Protein AF-A0A1M3MWX6-F1 (afdb_monomer_lite)

Structure (mmCIF, N/CA/C/O backbone):
data_AF-A0A1M3MWX6-F1
#
_entry.id   AF-A0A1M3MWX6-F1
#
loop_
_atom_site.group_PDB
_atom_site.id
_atom_site.type_symbol
_atom_site.label_atom_id
_atom_site.label_alt_id
_atom_site.label_comp_id
_atom_site.label_asym_id
_atom_site.label_entity_id
_atom_site.label_seq_id
_atom_site.pdbx_PDB_ins_code
_atom_site.Cartn_x
_atom_site.Cartn_y
_atom_site.Cartn_z
_atom_site.occupancy
_atom_site.B_iso_or_equiv
_atom_site.auth_seq_id
_atom_site.auth_comp_id
_atom_site.auth_asym_id
_atom_site.auth_atom_id
_atom_site.pdbx_PDB_model_num
ATOM 1 N N . MET A 1 1 ? -1.005 -16.999 -11.899 1.00 75.88 1 MET A N 1
ATOM 2 C CA . MET A 1 1 ? -2.275 -16.237 -11.899 1.00 75.88 1 MET A CA 1
ATOM 3 C C . MET A 1 1 ? -3.307 -16.819 -10.953 1.00 75.88 1 MET A C 1
ATOM 5 O O . MET A 1 1 ? -3.716 -16.092 -10.064 1.00 75.88 1 MET A O 1
ATOM 9 N N . GLY A 1 2 ? -3.676 -18.103 -11.082 1.00 90.06 2 GLY A N 1
ATOM 10 C CA . GLY A 1 2 ? -4.708 -18.723 -10.233 1.00 90.06 2 GLY A CA 1
ATOM 11 C C . GLY A 1 2 ? -4.517 -18.486 -8.731 1.00 90.06 2 GLY A C 1
ATOM 12 O O . GLY A 1 2 ? -5.432 -18.007 -8.079 1.00 90.06 2 GLY A O 1
ATOM 13 N N . LEU A 1 3 ? -3.302 -18.697 -8.207 1.00 91.19 3 LEU A N 1
ATOM 14 C CA . LEU A 1 3 ? -3.010 -18.473 -6.786 1.00 91.19 3 LEU A CA 1
ATOM 15 C C . LEU A 1 3 ? -3.218 -17.016 -6.340 1.00 91.19 3 LEU A C 1
ATOM 17 O O . LEU A 1 3 ? -3.791 -16.777 -5.289 1.00 91.19 3 LEU A O 1
ATOM 21 N N . LEU A 1 4 ? -2.790 -16.037 -7.140 1.00 91.12 4 LEU A N 1
ATOM 22 C CA . LEU A 1 4 ? -2.887 -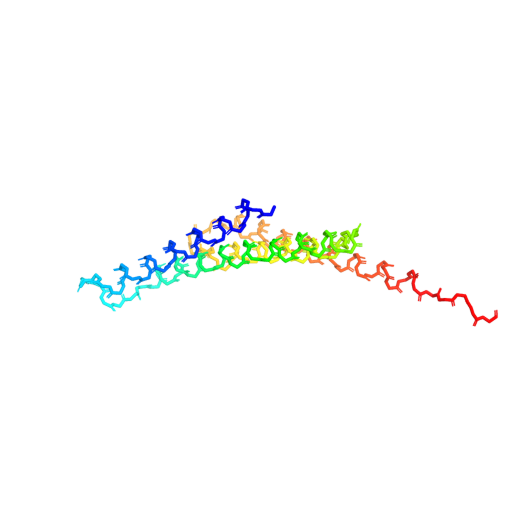14.623 -6.770 1.00 91.12 4 LEU A CA 1
ATOM 23 C C . LEU A 1 4 ? -4.342 -14.128 -6.797 1.00 91.12 4 LEU A C 1
ATOM 25 O O . LEU A 1 4 ? -4.748 -13.375 -5.921 1.00 91.12 4 LEU A O 1
ATOM 29 N N . VAL A 1 5 ? -5.153 -14.626 -7.737 1.00 93.81 5 VAL A N 1
ATOM 30 C CA . VAL A 1 5 ? -6.605 -14.375 -7.756 1.00 93.81 5 VAL A CA 1
ATOM 31 C C . VAL A 1 5 ? -7.285 -14.990 -6.530 1.00 93.81 5 VAL A C 1
ATOM 33 O O . VAL A 1 5 ? -8.141 -14.347 -5.925 1.00 93.81 5 VAL A O 1
ATOM 36 N N . VAL A 1 6 ? -6.883 -16.199 -6.122 1.00 95.44 6 VAL A N 1
ATOM 37 C CA . VAL A 1 6 ? -7.380 -16.827 -4.886 1.00 95.44 6 VAL A CA 1
ATOM 38 C C . VAL A 1 6 ? -7.020 -15.980 -3.668 1.00 95.44 6 VAL A C 1
ATOM 40 O O . VAL A 1 6 ? -7.905 -15.685 -2.874 1.00 95.44 6 VAL A O 1
ATOM 43 N N . VAL A 1 7 ? -5.771 -15.519 -3.552 1.00 93.25 7 VAL A N 1
ATOM 44 C CA . VAL A 1 7 ? -5.333 -14.655 -2.441 1.00 93.25 7 VAL A CA 1
ATOM 45 C C . VAL A 1 7 ? -6.152 -13.365 -2.376 1.00 93.25 7 VAL A C 1
ATOM 47 O O . VAL A 1 7 ? -6.652 -13.033 -1.306 1.00 93.25 7 VAL A O 1
ATOM 50 N N . ILE A 1 8 ? -6.359 -12.675 -3.505 1.00 93.75 8 ILE A N 1
ATOM 51 C CA . ILE A 1 8 ? -7.204 -11.466 -3.556 1.00 93.75 8 ILE A CA 1
ATOM 52 C C . ILE A 1 8 ? -8.630 -11.778 -3.098 1.00 93.75 8 ILE A C 1
ATOM 54 O O . ILE A 1 8 ? -9.210 -11.028 -2.316 1.00 93.75 8 ILE A O 1
ATOM 58 N N . THR A 1 9 ? -9.196 -12.884 -3.583 1.00 95.00 9 THR A N 1
ATOM 59 C CA . THR A 1 9 ? -10.571 -13.279 -3.256 1.00 95.00 9 THR A CA 1
ATOM 60 C C . THR A 1 9 ? -10.712 -13.552 -1.762 1.00 95.00 9 THR A C 1
ATOM 62 O O . THR A 1 9 ? -11.621 -13.021 -1.130 1.00 95.00 9 THR A O 1
ATOM 65 N N . VAL A 1 10 ? -9.790 -14.324 -1.182 1.00 95.31 10 VAL A N 1
ATOM 66 C CA . VAL A 1 10 ? -9.779 -14.629 0.254 1.00 95.31 10 VAL A CA 1
ATOM 67 C C . VAL A 1 10 ? -9.614 -13.354 1.079 1.00 95.31 10 VAL A C 1
ATOM 69 O O . VAL A 1 10 ? -10.426 -13.115 1.965 1.00 95.31 10 VAL A O 1
ATOM 72 N N . ALA A 1 11 ? -8.649 -12.494 0.742 1.00 92.12 11 ALA A N 1
ATOM 73 C CA . ALA A 1 11 ? -8.422 -11.236 1.457 1.00 92.12 11 ALA A CA 1
ATOM 74 C C . ALA A 1 11 ? -9.641 -10.297 1.394 1.00 92.12 11 ALA A C 1
ATOM 76 O O . ALA A 1 11 ? -9.979 -9.637 2.373 1.00 92.12 11 ALA A O 1
ATOM 77 N N . THR A 1 12 ? -10.342 -10.269 0.257 1.00 94.62 12 THR A N 1
ATOM 78 C CA . THR A 1 12 ? -11.579 -9.488 0.101 1.00 94.62 12 THR A CA 1
ATOM 79 C C . THR A 1 12 ? -12.707 -10.050 0.966 1.00 94.62 12 THR A C 1
ATOM 81 O O . THR A 1 12 ? -13.419 -9.289 1.617 1.00 94.62 12 THR A O 1
ATOM 84 N N . LEU A 1 13 ? -12.874 -11.376 1.001 1.00 95.81 13 LEU A N 1
ATOM 85 C CA . LEU A 1 13 ? -13.877 -12.022 1.852 1.00 95.81 13 LEU A CA 1
ATOM 86 C C . LEU A 1 13 ? -13.591 -11.795 3.338 1.00 95.81 13 LEU A C 1
ATOM 88 O O . LEU A 1 13 ? -14.517 -11.535 4.102 1.00 95.81 13 LEU A O 1
ATOM 92 N N . GLU A 1 14 ? -12.323 -11.852 3.735 1.00 92.88 14 GLU A N 1
ATOM 93 C CA . GLU A 1 14 ? -11.899 -11.594 5.109 1.00 92.88 14 GLU A CA 1
ATOM 94 C C . GLU A 1 14 ? -12.173 -10.145 5.524 1.00 92.88 14 GLU A C 1
ATOM 96 O O . GLU A 1 14 ? -12.717 -9.912 6.602 1.00 92.88 14 GLU A O 1
ATOM 101 N N . LEU A 1 15 ? -11.928 -9.180 4.633 1.00 92.56 15 LEU A N 1
ATOM 102 C CA . LEU A 1 15 ? -12.295 -7.782 4.859 1.00 92.56 15 LEU A CA 1
ATOM 103 C C . LEU A 1 15 ? -13.812 -7.598 5.032 1.00 92.56 15 LEU A C 1
ATOM 105 O O . LEU A 1 15 ? -14.247 -6.883 5.933 1.00 92.56 15 LEU A O 1
ATOM 109 N N . VAL A 1 16 ? -14.626 -8.246 4.192 1.00 92.56 16 VAL A N 1
ATOM 110 C CA . VAL A 1 16 ? -16.095 -8.198 4.316 1.00 92.56 16 VAL A CA 1
ATOM 111 C C . VAL A 1 16 ? -16.552 -8.808 5.641 1.00 92.56 16 VAL A C 1
ATOM 113 O O . VAL A 1 16 ? -17.431 -8.256 6.302 1.00 92.56 16 VAL A O 1
ATOM 116 N N . TRP A 1 17 ? -15.952 -9.929 6.044 1.00 92.75 17 TRP A N 1
ATOM 117 C CA . TRP A 1 17 ? -16.247 -10.582 7.316 1.00 92.75 17 TRP A CA 1
ATOM 118 C C . TRP A 1 17 ? -15.895 -9.696 8.515 1.00 92.75 17 TRP A C 1
ATOM 120 O O . TRP A 1 17 ? -16.712 -9.556 9.426 1.00 92.75 17 TRP A O 1
ATOM 130 N N . LEU A 1 18 ? -14.714 -9.071 8.497 1.00 88.31 18 LEU A N 1
ATOM 131 C CA . LEU A 1 18 ? -14.257 -8.152 9.539 1.00 88.31 18 LEU A CA 1
ATOM 132 C C . LEU A 1 18 ? -15.210 -6.957 9.666 1.00 88.31 18 LEU A C 1
ATOM 134 O O . LEU A 1 18 ? -15.730 -6.696 10.746 1.00 88.31 18 LEU A O 1
ATOM 138 N N . LEU A 1 19 ? -15.565 -6.335 8.538 1.00 88.12 19 LEU A N 1
ATOM 139 C CA . LEU A 1 19 ? -16.521 -5.229 8.502 1.00 88.12 19 LEU A CA 1
ATOM 140 C C . LEU A 1 19 ? -17.894 -5.624 9.069 1.00 88.12 19 LEU A C 1
ATOM 142 O O . LEU A 1 19 ? -18.503 -4.870 9.826 1.00 88.12 19 LEU A O 1
ATOM 146 N N . PHE A 1 20 ? -18.393 -6.812 8.717 1.00 88.94 20 PHE A N 1
ATOM 147 C CA . PHE A 1 20 ? -19.670 -7.304 9.232 1.00 88.94 20 PHE A CA 1
ATOM 148 C C . PHE A 1 20 ? -19.618 -7.550 10.743 1.00 88.94 20 PHE A C 1
ATOM 150 O O . PHE A 1 20 ? -20.546 -7.179 11.465 1.00 88.94 20 PHE A O 1
ATOM 157 N N . LYS A 1 21 ? -18.529 -8.151 11.231 1.00 86.38 21 LYS A N 1
ATOM 158 C CA . LYS A 1 21 ? -18.304 -8.386 12.659 1.00 86.38 21 LYS A CA 1
ATOM 159 C C . LYS A 1 21 ? -18.264 -7.070 13.438 1.00 86.38 21 LYS A C 1
ATOM 161 O O . LYS A 1 21 ? -18.946 -6.958 14.456 1.00 86.38 21 LYS A O 1
ATOM 166 N N . ASP A 1 22 ? -17.528 -6.080 12.949 1.00 83.31 22 ASP A N 1
ATOM 167 C CA . ASP A 1 22 ? -17.349 -4.814 13.660 1.00 83.31 22 ASP A CA 1
ATOM 168 C C . ASP A 1 22 ? -18.658 -4.010 13.724 1.00 83.31 22 ASP A C 1
ATOM 170 O O . ASP A 1 22 ? -18.992 -3.458 14.767 1.00 83.31 22 ASP A O 1
ATOM 174 N N . ILE A 1 23 ? -19.477 -4.036 12.664 1.00 82.50 23 ILE A N 1
ATOM 175 C CA . ILE A 1 23 ? -20.793 -3.365 12.639 1.00 82.50 23 ILE A CA 1
ATOM 176 C C . ILE A 1 23 ? -21.832 -4.071 13.526 1.00 82.50 23 ILE A C 1
ATOM 178 O O . ILE A 1 23 ? -22.732 -3.427 14.068 1.00 82.50 23 ILE A O 1
ATOM 182 N N . THR A 1 24 ? -21.757 -5.399 13.659 1.00 83.50 24 THR A N 1
ATOM 183 C CA . THR A 1 24 ? -22.761 -6.190 14.397 1.00 83.50 24 THR A CA 1
ATOM 184 C C . THR A 1 24 ? -22.434 -6.378 15.877 1.00 83.50 24 THR A C 1
ATOM 186 O O . THR A 1 24 ? -23.269 -6.903 16.616 1.00 83.50 24 THR A O 1
ATOM 189 N N . THR A 1 25 ? -21.259 -5.936 16.338 1.00 77.44 25 THR A N 1
ATOM 190 C CA . THR A 1 25 ? -20.852 -6.065 17.742 1.00 77.44 25 THR A CA 1
ATOM 191 C C . THR A 1 25 ? -21.473 -4.936 18.589 1.00 77.44 25 THR A C 1
ATOM 193 O O . THR A 1 25 ? -21.128 -3.770 18.418 1.00 77.44 25 THR A O 1
ATOM 196 N N . PRO A 1 26 ? -22.382 -5.240 19.539 1.00 63.88 26 PRO A N 1
ATOM 197 C CA . PRO A 1 26 ? -23.243 -4.237 20.181 1.00 63.88 26 PRO A CA 1
ATOM 198 C C . PRO A 1 26 ? -22.558 -3.337 21.227 1.00 63.88 26 PRO A C 1
ATOM 200 O O . PRO A 1 26 ? -23.168 -2.369 21.672 1.00 63.88 26 PRO A O 1
ATOM 203 N N . ALA A 1 27 ? -21.327 -3.642 21.650 1.00 62.31 27 ALA A N 1
ATOM 204 C CA . ALA A 1 27 ? -20.640 -2.905 22.718 1.00 62.31 27 ALA A CA 1
ATOM 205 C C . ALA A 1 27 ? -19.896 -1.641 22.232 1.00 62.31 27 ALA A C 1
ATOM 207 O O . ALA A 1 27 ? -19.681 -0.730 23.027 1.00 62.31 27 ALA A O 1
ATOM 208 N N . GLU A 1 28 ? -19.557 -1.555 20.940 1.00 60.94 28 GLU A N 1
ATOM 209 C CA . GLU A 1 28 ? -18.830 -0.434 20.321 1.00 60.94 28 GLU A CA 1
ATOM 210 C C . GLU A 1 28 ? -19.438 -0.102 18.947 1.00 60.94 28 GLU A C 1
ATOM 212 O O . GLU A 1 28 ? -18.813 -0.256 17.908 1.00 60.94 28 GLU A O 1
ATOM 217 N N . LEU A 1 29 ? -20.690 0.363 18.917 1.00 62.09 29 LEU A N 1
ATOM 218 C CA . LEU A 1 29 ? -21.400 0.710 17.668 1.00 62.09 29 LEU A CA 1
ATOM 219 C C . LEU A 1 29 ? -20.727 1.854 16.866 1.00 62.09 29 LEU A C 1
ATOM 221 O O . LEU A 1 29 ? -21.132 2.161 15.747 1.00 62.09 29 LEU A O 1
ATOM 225 N N . LEU A 1 30 ? -19.706 2.497 17.438 1.00 69.62 30 LEU A N 1
ATOM 226 C CA . LEU A 1 30 ? -18.849 3.478 16.785 1.00 69.62 30 LEU A CA 1
ATOM 227 C C . LEU A 1 30 ? -17.455 2.877 16.615 1.00 69.62 30 LEU A C 1
ATOM 229 O O . LEU A 1 30 ? -16.772 2.645 17.611 1.00 69.62 30 LEU A O 1
ATOM 233 N N . LEU A 1 31 ? -17.027 2.702 15.360 1.00 73.44 31 LEU A N 1
ATOM 234 C CA . LEU A 1 31 ? -15.641 2.367 15.045 1.00 73.44 31 LEU A CA 1
ATOM 235 C C . LEU A 1 31 ? -14.726 3.424 15.660 1.00 73.44 31 LEU A C 1
ATOM 237 O O . LEU A 1 31 ? -14.828 4.614 15.341 1.00 73.44 31 LEU A O 1
ATOM 241 N N . ASN A 1 32 ? -13.832 2.996 16.543 1.00 80.25 32 ASN A N 1
ATOM 242 C CA . ASN A 1 32 ? -12.811 3.889 17.063 1.00 80.25 32 ASN A CA 1
ATOM 243 C C . ASN A 1 32 ? -11.738 4.153 15.984 1.00 80.25 32 ASN A C 1
ATOM 245 O O . ASN A 1 32 ? -11.652 3.464 14.966 1.00 80.25 32 ASN A O 1
ATOM 249 N N . VAL A 1 33 ? -10.917 5.186 16.187 1.00 81.25 33 VAL A N 1
ATOM 250 C CA . VAL A 1 33 ? -9.894 5.595 15.208 1.00 81.25 33 VAL A CA 1
ATOM 251 C C . VAL A 1 33 ? -8.907 4.457 14.906 1.00 81.25 33 VAL A C 1
ATOM 253 O O . VAL A 1 33 ? -8.503 4.295 13.757 1.00 81.25 33 VAL A O 1
ATOM 256 N N . GLU A 1 34 ? -8.562 3.639 15.903 1.00 79.94 34 GLU A N 1
ATOM 257 C CA . GLU A 1 34 ? -7.633 2.512 15.744 1.00 79.94 34 GLU A CA 1
ATOM 258 C C . GLU A 1 34 ? -8.230 1.415 14.836 1.00 79.94 34 GLU A C 1
ATOM 260 O O . GLU A 1 34 ? -7.575 0.979 13.891 1.00 79.94 34 GLU A O 1
ATOM 265 N N . GLN A 1 35 ? -9.501 1.048 15.042 1.00 80.75 35 GLN A N 1
ATOM 266 C CA . GLN A 1 35 ? -10.251 0.102 14.204 1.00 80.75 35 GLN A CA 1
ATOM 267 C C . GLN A 1 35 ? -10.426 0.629 12.774 1.00 80.75 35 GLN A C 1
ATOM 269 O O . GLN A 1 35 ? -10.317 -0.129 11.811 1.00 80.75 35 GLN A O 1
ATOM 274 N N . MET A 1 36 ? -10.650 1.939 12.602 1.00 83.38 36 MET A N 1
ATOM 275 C CA . MET A 1 36 ? -10.705 2.536 11.262 1.00 83.38 36 MET A CA 1
ATOM 276 C C . MET A 1 36 ? -9.363 2.411 10.532 1.00 83.38 36 MET A C 1
ATOM 278 O 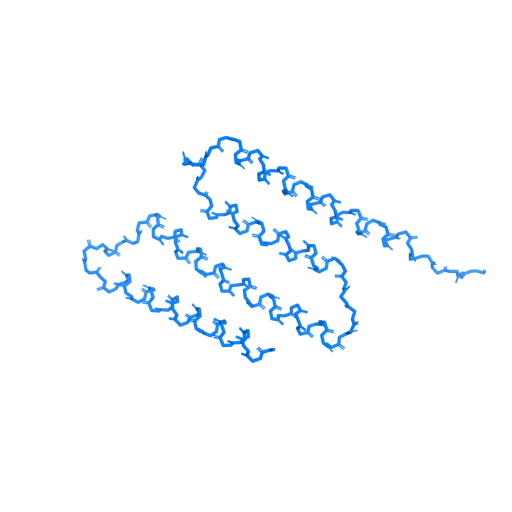O . MET A 1 36 ? -9.345 2.053 9.354 1.00 83.38 36 MET A O 1
ATOM 282 N N . PHE A 1 37 ? -8.242 2.670 11.213 1.00 82.81 37 PHE A N 1
ATOM 283 C CA . PHE A 1 37 ? -6.909 2.481 10.631 1.00 82.81 37 PHE A CA 1
ATOM 284 C C . PHE A 1 37 ? -6.615 1.015 10.303 1.00 82.81 37 PHE A C 1
ATOM 286 O O . PHE A 1 37 ? -6.028 0.740 9.254 1.00 82.81 37 PHE A O 1
ATOM 293 N N . GLU A 1 38 ? -7.058 0.076 11.139 1.00 82.88 38 GLU A N 1
ATOM 294 C CA . GLU A 1 38 ? -6.950 -1.359 10.867 1.00 82.88 38 GLU A CA 1
ATOM 295 C C . GLU A 1 38 ? -7.728 -1.749 9.598 1.00 82.88 38 GLU A C 1
ATOM 297 O O . GLU A 1 38 ? -7.169 -2.376 8.692 1.00 82.88 38 GLU A O 1
ATOM 302 N N . LEU A 1 39 ? -8.973 -1.280 9.461 1.00 86.50 39 LEU A N 1
ATOM 303 C CA . LEU A 1 39 ? -9.803 -1.511 8.277 1.00 86.50 39 LEU A CA 1
ATOM 304 C C . LEU A 1 39 ? -9.185 -0.902 7.007 1.00 86.50 39 LEU A C 1
ATOM 306 O O . LEU A 1 39 ? -9.138 -1.557 5.961 1.00 86.50 39 LEU A O 1
ATOM 310 N N . PHE A 1 40 ? -8.661 0.327 7.086 1.00 85.12 40 PHE A N 1
ATOM 311 C CA . PHE A 1 40 ? -7.912 0.929 5.980 1.00 85.12 40 PHE A CA 1
ATOM 312 C C . PHE A 1 40 ? -6.669 0.107 5.634 1.00 85.12 40 PHE A C 1
ATOM 314 O O . PHE A 1 40 ? -6.374 -0.078 4.454 1.00 85.12 40 PHE A O 1
ATOM 321 N N . GLY A 1 41 ? -5.972 -0.440 6.630 1.00 85.19 41 GLY A N 1
ATOM 322 C CA . GLY A 1 41 ? -4.831 -1.327 6.424 1.00 85.19 41 GLY A CA 1
ATOM 323 C C . GLY A 1 41 ? -5.187 -2.579 5.622 1.00 85.19 41 GLY A C 1
ATOM 324 O O . GLY A 1 41 ? -4.503 -2.892 4.641 1.00 85.19 41 GLY A O 1
ATOM 325 N N . PHE A 1 42 ? -6.286 -3.251 5.978 1.00 88.25 42 PHE A N 1
ATOM 326 C CA . PHE A 1 42 ? -6.802 -4.397 5.223 1.00 88.25 42 PHE A CA 1
ATOM 327 C C . PHE A 1 42 ? -7.255 -4.009 3.810 1.00 88.25 42 PHE A C 1
ATOM 329 O O . PHE A 1 42 ? -6.929 -4.704 2.846 1.00 88.25 42 PHE A O 1
ATOM 336 N N . PHE A 1 43 ? -7.943 -2.877 3.648 1.00 89.00 43 PHE A N 1
ATOM 337 C CA . PHE A 1 43 ? -8.360 -2.396 2.329 1.00 89.00 43 PHE A CA 1
ATOM 338 C C . PHE A 1 43 ? -7.161 -2.111 1.414 1.00 89.00 43 PHE A C 1
ATOM 340 O O . PHE A 1 43 ? -7.123 -2.561 0.267 1.00 89.00 43 PHE A O 1
ATOM 347 N N . LEU A 1 44 ? -6.138 -1.427 1.933 1.00 88.38 44 LEU A N 1
ATOM 348 C CA . LEU A 1 44 ? -4.901 -1.163 1.200 1.00 88.38 44 LEU A CA 1
ATOM 349 C C . LEU A 1 44 ? -4.158 -2.471 0.860 1.00 88.38 44 LEU A C 1
ATOM 351 O O . LEU A 1 44 ? -3.619 -2.608 -0.236 1.00 88.38 44 LEU A O 1
ATOM 355 N N . MET A 1 45 ? -4.177 -3.472 1.750 1.00 86.19 45 MET A N 1
ATOM 356 C CA . MET A 1 45 ? -3.607 -4.800 1.479 1.00 86.19 45 MET A CA 1
ATOM 357 C C . MET A 1 45 ? -4.276 -5.479 0.274 1.00 86.19 45 MET A C 1
ATOM 359 O O . MET A 1 45 ? -3.579 -6.004 -0.600 1.00 86.19 45 MET A O 1
ATOM 363 N N . VAL A 1 46 ? -5.608 -5.424 0.189 1.00 90.56 46 VAL A N 1
ATOM 364 C CA . VAL A 1 46 ? -6.361 -5.933 -0.970 1.00 90.56 46 VAL A CA 1
ATOM 365 C C . VAL A 1 46 ? -6.008 -5.149 -2.239 1.00 90.56 46 VAL A C 1
ATOM 367 O O . VAL A 1 46 ? -5.794 -5.758 -3.290 1.00 90.56 46 VAL A O 1
ATOM 370 N N . LEU A 1 47 ? -5.877 -3.820 -2.150 1.00 87.75 47 LEU A N 1
ATOM 371 C CA . LEU A 1 47 ? -5.477 -2.976 -3.282 1.00 87.75 47 LEU A CA 1
ATOM 372 C C . LEU A 1 47 ? -4.094 -3.348 -3.836 1.00 87.75 47 LEU A C 1
ATOM 374 O O . LEU A 1 47 ? -3.974 -3.510 -5.048 1.00 87.75 47 LEU A O 1
ATOM 378 N N . ILE A 1 48 ? -3.076 -3.566 -2.993 1.00 86.75 48 ILE A N 1
ATOM 379 C CA . ILE A 1 48 ? -1.757 -4.036 -3.465 1.00 86.75 48 ILE A CA 1
ATOM 380 C C . ILE A 1 48 ? -1.880 -5.365 -4.206 1.00 86.75 48 ILE A C 1
ATOM 382 O O . ILE A 1 48 ? -1.257 -5.556 -5.251 1.00 86.75 48 ILE A O 1
ATOM 386 N N . ALA A 1 49 ? -2.660 -6.303 -3.668 1.00 88.06 49 ALA A N 1
ATOM 387 C CA . ALA A 1 49 ? -2.825 -7.602 -4.302 1.00 88.06 49 ALA A CA 1
ATOM 388 C C . ALA A 1 49 ? -3.459 -7.456 -5.700 1.00 88.06 49 ALA A C 1
ATOM 390 O O . ALA A 1 49 ? -2.988 -8.079 -6.655 1.00 88.06 49 ALA A O 1
ATOM 391 N N . MET A 1 50 ? -4.458 -6.579 -5.850 1.00 89.31 50 MET A N 1
ATOM 392 C CA . MET A 1 50 ? -5.044 -6.246 -7.155 1.00 89.31 50 MET A CA 1
ATOM 393 C C . MET A 1 50 ? -4.051 -5.545 -8.094 1.00 89.31 50 MET A C 1
ATOM 395 O O . MET A 1 50 ? -3.975 -5.905 -9.271 1.00 89.31 50 MET A O 1
ATOM 399 N N . GLU A 1 51 ? -3.246 -4.613 -7.587 1.00 86.88 51 GLU A N 1
ATOM 400 C CA . GLU A 1 51 ? -2.228 -3.893 -8.364 1.00 86.88 51 GLU A CA 1
ATOM 401 C C . GLU A 1 51 ? -1.158 -4.846 -8.925 1.00 86.88 51 GLU A C 1
ATOM 403 O O . GLU A 1 51 ? -0.784 -4.792 -10.103 1.00 86.88 51 GLU A O 1
ATOM 408 N N . LEU A 1 52 ? -0.714 -5.803 -8.106 1.00 85.31 52 LEU A N 1
ATOM 409 C CA . LEU A 1 52 ? 0.204 -6.859 -8.531 1.00 85.31 52 LEU A CA 1
ATOM 410 C C . LEU A 1 52 ? -0.413 -7.746 -9.618 1.00 85.31 52 LEU A C 1
ATOM 412 O O . LEU A 1 52 ? 0.284 -8.127 -10.560 1.00 85.31 52 LEU A O 1
ATOM 416 N N . LEU A 1 53 ? -1.712 -8.061 -9.534 1.00 89.31 53 LEU A N 1
ATOM 417 C CA . LEU A 1 53 ? -2.405 -8.808 -10.589 1.00 89.31 53 LEU A CA 1
ATOM 418 C C . LEU A 1 53 ? -2.411 -8.038 -11.914 1.00 89.31 53 LEU A C 1
ATOM 420 O O . LEU A 1 53 ? -2.164 -8.639 -12.964 1.00 89.31 53 LEU A O 1
ATOM 424 N N . ALA A 1 54 ? -2.686 -6.732 -11.868 1.00 85.44 54 ALA A N 1
ATOM 425 C CA . ALA A 1 54 ? -2.684 -5.864 -13.043 1.00 85.44 54 ALA A CA 1
ATOM 426 C C . ALA A 1 54 ? -1.284 -5.784 -13.671 1.00 85.44 54 ALA A C 1
ATOM 428 O O . ALA A 1 54 ? -1.132 -6.013 -14.874 1.00 85.44 54 ALA A O 1
ATOM 429 N N . THR A 1 55 ? -0.257 -5.586 -12.843 1.00 83.81 55 THR A N 1
ATOM 430 C CA . THR A 1 55 ? 1.151 -5.550 -13.266 1.00 83.81 55 THR A CA 1
ATOM 431 C C . THR A 1 55 ? 1.579 -6.869 -13.913 1.00 83.81 55 THR A C 1
ATOM 433 O O . THR A 1 55 ? 2.155 -6.886 -15.002 1.00 83.81 55 THR A O 1
ATOM 436 N N . LEU A 1 56 ? 1.253 -8.004 -13.286 1.00 84.88 56 LEU A N 1
ATOM 437 C CA . LEU A 1 56 ? 1.572 -9.323 -13.833 1.00 84.88 56 LEU A CA 1
ATOM 438 C C . LEU A 1 56 ? 0.800 -9.625 -15.120 1.00 84.88 56 LEU A C 1
ATOM 440 O O . LEU A 1 56 ? 1.333 -10.299 -16.004 1.00 84.88 56 LEU A O 1
ATOM 444 N N . ARG A 1 57 ? -0.448 -9.154 -15.247 1.00 85.62 57 ARG A N 1
ATOM 445 C CA . ARG A 1 57 ? -1.180 -9.245 -16.515 1.00 85.62 57 ARG A CA 1
ATOM 446 C C . ARG A 1 57 ? -0.467 -8.450 -17.602 1.00 85.62 57 ARG A C 1
ATOM 448 O O . ARG A 1 57 ? -0.181 -9.038 -18.639 1.00 85.62 57 ARG A O 1
ATOM 455 N N . SER A 1 58 ? -0.162 -7.174 -17.366 1.00 81.81 58 SER A N 1
ATOM 456 C CA . SER A 1 58 ? 0.564 -6.325 -18.326 1.00 81.81 58 SER A CA 1
ATOM 457 C C . SER A 1 58 ? 1.857 -7.001 -18.792 1.00 81.81 58 SER A C 1
ATOM 459 O O . SER A 1 58 ? 2.075 -7.136 -19.996 1.00 81.81 58 SER A O 1
ATOM 461 N N . TYR A 1 59 ? 2.634 -7.573 -17.866 1.00 80.12 59 TYR A N 1
ATOM 462 C CA . TYR A 1 59 ? 3.837 -8.330 -18.210 1.00 80.12 59 TYR A CA 1
ATOM 463 C C . TYR A 1 59 ? 3.579 -9.491 -19.181 1.00 80.12 59 TYR A C 1
ATOM 465 O O . TYR A 1 59 ? 4.321 -9.666 -20.148 1.00 80.12 59 TYR A O 1
ATOM 473 N N . LEU A 1 60 ? 2.535 -10.293 -18.945 1.00 79.38 60 LEU A N 1
ATOM 474 C CA . LEU A 1 60 ? 2.222 -11.420 -19.825 1.00 79.38 60 LEU A CA 1
ATOM 475 C C . LEU A 1 60 ? 1.733 -10.988 -21.213 1.00 79.38 60 LEU A C 1
ATOM 477 O O . LEU A 1 60 ? 1.981 -11.715 -22.176 1.00 79.38 60 LEU A O 1
ATOM 481 N N . TYR A 1 61 ? 1.047 -9.847 -21.323 1.00 78.19 61 TYR A N 1
ATOM 482 C CA . TYR A 1 61 ? 0.532 -9.350 -22.602 1.00 78.19 61 TYR A CA 1
ATOM 483 C C . TYR A 1 61 ? 1.608 -8.637 -23.430 1.00 78.19 61 TYR A C 1
ATOM 485 O O . TYR A 1 61 ? 1.738 -8.915 -24.620 1.00 78.19 61 TYR A O 1
ATOM 493 N N . GLU A 1 62 ? 2.405 -7.763 -22.816 1.00 76.38 62 GLU A N 1
ATOM 494 C CA . GLU A 1 62 ? 3.370 -6.909 -23.528 1.00 76.38 62 GLU A CA 1
ATOM 495 C C . GLU A 1 62 ? 4.792 -7.500 -23.562 1.00 76.38 62 GLU A C 1
ATOM 497 O O . GLU A 1 62 ? 5.639 -7.017 -24.309 1.00 76.38 62 GLU A O 1
ATOM 502 N N . ARG A 1 63 ? 5.070 -8.565 -22.787 1.00 69.19 63 ARG A N 1
ATOM 503 C CA . ARG A 1 63 ? 6.382 -9.240 -22.632 1.00 69.19 63 ARG A CA 1
ATOM 504 C C . ARG A 1 63 ? 7.561 -8.328 -22.268 1.00 69.19 63 ARG A C 1
ATOM 506 O O . ARG A 1 63 ? 8.708 -8.769 -22.325 1.00 69.19 63 ARG A O 1
ATOM 513 N N . VAL A 1 64 ? 7.311 -7.091 -21.846 1.00 64.50 64 VAL A N 1
ATOM 514 C CA . VAL A 1 64 ? 8.3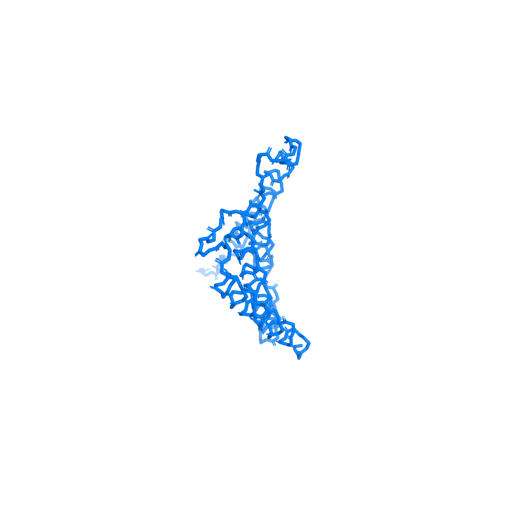46 -6.160 -21.392 1.00 64.50 64 VAL A CA 1
ATOM 515 C C . VAL A 1 64 ? 7.882 -5.528 -20.090 1.00 64.50 64 VAL A C 1
ATOM 517 O O . VAL A 1 64 ? 6.891 -4.805 -20.054 1.00 64.50 64 VAL A O 1
ATOM 520 N N . VAL A 1 65 ? 8.605 -5.797 -19.001 1.00 64.12 65 VAL A N 1
ATOM 521 C CA . VAL A 1 65 ? 8.411 -5.031 -17.769 1.00 64.12 65 VAL A CA 1
ATOM 522 C C . VAL A 1 65 ? 9.096 -3.687 -17.958 1.00 64.12 65 VAL A C 1
ATOM 524 O O . VAL A 1 65 ? 10.325 -3.602 -17.978 1.00 64.12 65 VAL A O 1
ATOM 527 N N . HIS A 1 66 ? 8.307 -2.626 -18.073 1.00 74.88 66 HIS A N 1
ATOM 528 C CA . HIS A 1 66 ? 8.846 -1.281 -17.963 1.00 74.88 66 HIS A CA 1
ATOM 529 C C . HIS A 1 66 ? 9.287 -1.069 -16.512 1.00 74.88 66 HIS A C 1
ATOM 531 O O . HIS A 1 66 ? 8.473 -1.123 -15.593 1.00 74.88 66 HIS A O 1
ATOM 537 N N . VAL A 1 67 ? 10.583 -0.820 -16.303 1.00 81.25 67 VAL A N 1
ATOM 538 C CA . VAL A 1 67 ? 11.183 -0.580 -14.972 1.00 81.25 67 VAL A CA 1
ATOM 539 C C . VAL A 1 67 ? 10.449 0.531 -14.202 1.00 81.25 67 VAL A C 1
ATOM 541 O O . VAL A 1 67 ? 10.403 0.518 -12.977 1.00 81.25 67 VAL A O 1
ATOM 544 N N . GLU A 1 68 ? 9.821 1.460 -14.923 1.00 79.88 68 GLU A N 1
ATOM 545 C CA . GLU A 1 68 ? 8.955 2.500 -14.365 1.00 79.88 68 GLU A CA 1
ATOM 546 C C . GLU A 1 68 ? 7.756 1.945 -13.591 1.00 79.88 68 GLU A C 1
ATOM 548 O O . GLU A 1 68 ? 7.540 2.368 -12.462 1.00 79.88 68 GLU A O 1
ATOM 553 N N . VAL A 1 69 ? 7.044 0.952 -14.133 1.00 81.19 69 VAL A N 1
ATOM 554 C CA . VAL A 1 69 ? 5.867 0.359 -13.473 1.00 81.19 69 VAL A CA 1
ATOM 555 C C . VAL A 1 69 ? 6.279 -0.324 -12.169 1.00 81.19 69 VAL A C 1
ATOM 557 O O . VAL A 1 69 ? 5.613 -0.196 -11.150 1.00 81.19 69 VAL A O 1
ATOM 560 N N . VAL A 1 70 ? 7.432 -0.997 -12.153 1.00 83.69 70 VAL A N 1
ATOM 561 C CA . VAL A 1 70 ? 7.947 -1.648 -10.935 1.00 83.69 70 VAL A CA 1
ATOM 562 C C . VAL A 1 70 ? 8.315 -0.619 -9.865 1.00 83.69 70 VAL A C 1
ATOM 564 O O . VAL A 1 70 ? 8.029 -0.832 -8.688 1.00 83.69 70 VAL A O 1
ATOM 567 N N . LEU A 1 71 ? 8.928 0.501 -10.260 1.00 88.06 71 LEU A N 1
ATOM 568 C CA . LEU A 1 71 ? 9.244 1.610 -9.354 1.00 88.06 71 LEU A CA 1
ATOM 569 C C . LEU A 1 71 ? 7.981 2.278 -8.799 1.00 88.06 71 LEU A C 1
ATOM 571 O O . LEU A 1 71 ? 7.953 2.624 -7.619 1.00 88.06 71 LEU A O 1
ATOM 575 N N . GLU A 1 72 ? 6.938 2.426 -9.615 1.00 85.44 72 GLU A N 1
ATOM 576 C CA . GLU A 1 72 ? 5.637 2.946 -9.184 1.00 85.44 72 GLU A CA 1
ATOM 577 C C . GLU A 1 72 ? 4.977 2.015 -8.164 1.00 85.44 72 GLU A C 1
ATOM 579 O O . GLU A 1 72 ? 4.613 2.464 -7.076 1.00 85.44 72 GLU A O 1
ATOM 584 N N . VAL A 1 73 ? 4.930 0.710 -8.443 1.00 85.81 73 VAL A N 1
ATOM 585 C CA . VAL A 1 73 ? 4.403 -0.296 -7.506 1.00 85.81 73 VAL A CA 1
ATOM 586 C C . VAL A 1 73 ? 5.205 -0.312 -6.199 1.00 85.81 73 VAL A C 1
ATOM 588 O O . VAL A 1 73 ? 4.621 -0.383 -5.117 1.00 85.81 73 VAL A O 1
ATOM 591 N N . ALA A 1 74 ? 6.534 -0.185 -6.263 1.00 87.44 74 ALA A N 1
ATOM 592 C CA . ALA A 1 74 ? 7.379 -0.098 -5.072 1.00 87.44 74 ALA A CA 1
ATOM 593 C C . ALA A 1 74 ? 7.093 1.167 -4.243 1.00 87.44 74 ALA A C 1
ATOM 595 O O . ALA A 1 74 ? 7.024 1.095 -3.013 1.00 87.44 74 ALA A O 1
ATOM 596 N N . LEU A 1 75 ? 6.892 2.317 -4.896 1.00 90.19 75 LEU A N 1
ATOM 597 C CA . LEU A 1 75 ? 6.546 3.570 -4.226 1.00 90.19 75 LEU A CA 1
ATOM 598 C C . LEU A 1 75 ? 5.169 3.485 -3.554 1.00 90.19 75 LEU A C 1
ATOM 600 O O . LEU A 1 75 ? 5.040 3.876 -2.395 1.00 90.19 75 LEU A O 1
ATOM 604 N N . ILE A 1 76 ? 4.172 2.920 -4.242 1.00 87.25 76 ILE A N 1
ATOM 605 C CA . ILE A 1 76 ? 2.826 2.680 -3.697 1.00 87.25 76 ILE A CA 1
ATOM 606 C C . ILE A 1 76 ? 2.902 1.756 -2.471 1.00 87.25 76 ILE A C 1
ATOM 608 O O . ILE A 1 76 ? 2.316 2.059 -1.431 1.00 87.25 76 ILE A O 1
ATOM 612 N N . ALA A 1 77 ? 3.684 0.675 -2.544 1.00 85.62 77 ALA A N 1
ATOM 613 C CA . ALA A 1 77 ? 3.847 -0.264 -1.434 1.00 85.62 77 ALA A CA 1
ATOM 614 C C . ALA A 1 77 ? 4.480 0.384 -0.187 1.00 85.62 77 ALA A C 1
ATOM 616 O O . ALA A 1 77 ? 4.066 0.105 0.942 1.00 85.62 77 ALA A O 1
ATOM 617 N N . VAL A 1 78 ? 5.469 1.268 -0.364 1.00 89.50 78 VAL A N 1
ATOM 618 C CA . VAL A 1 78 ? 6.058 2.024 0.756 1.00 89.50 78 VAL A CA 1
ATOM 619 C C . VAL A 1 78 ? 5.088 3.083 1.279 1.00 89.50 78 VAL A C 1
ATOM 621 O O . VAL A 1 78 ? 4.955 3.221 2.494 1.00 89.50 78 VAL A O 1
ATOM 624 N N . ALA A 1 79 ? 4.368 3.782 0.399 1.00 87.19 79 ALA A N 1
ATOM 625 C CA . ALA A 1 79 ? 3.357 4.760 0.794 1.00 87.19 79 ALA A CA 1
ATOM 626 C C . ALA A 1 79 ? 2.259 4.127 1.664 1.00 87.19 79 ALA A C 1
ATOM 628 O O . ALA A 1 79 ? 1.889 4.703 2.685 1.00 87.19 79 ALA A O 1
ATOM 629 N N . GLN A 1 80 ? 1.814 2.906 1.350 1.00 84.62 80 GLN A N 1
ATOM 630 C CA . GLN A 1 80 ? 0.872 2.174 2.202 1.00 84.62 80 GLN A CA 1
ATOM 631 C C . GLN A 1 80 ? 1.423 1.942 3.615 1.00 84.62 80 GLN A C 1
ATOM 633 O O . GLN A 1 80 ? 0.699 2.134 4.591 1.00 84.62 80 GLN A O 1
ATOM 638 N N . LYS A 1 81 ? 2.699 1.553 3.747 1.00 83.50 81 LYS A N 1
ATOM 639 C CA . LYS A 1 81 ? 3.322 1.393 5.071 1.00 83.50 81 LYS A CA 1
ATOM 640 C C . LYS A 1 81 ? 3.348 2.702 5.853 1.00 83.50 81 LYS A C 1
ATOM 642 O O . LYS A 1 81 ? 3.217 2.660 7.067 1.00 83.50 81 LYS A O 1
ATOM 647 N N . VAL A 1 82 ? 3.516 3.836 5.175 1.00 86.44 82 VAL A N 1
ATOM 648 C CA . VAL A 1 82 ? 3.522 5.167 5.801 1.00 86.44 82 VAL A CA 1
ATOM 649 C C . VAL A 1 82 ? 2.125 5.548 6.291 1.00 86.44 82 VAL A C 1
ATOM 651 O O . VAL A 1 82 ? 1.999 6.036 7.405 1.00 86.44 82 VAL A O 1
ATOM 654 N N . ILE A 1 83 ? 1.085 5.300 5.487 1.00 81.12 83 ILE A N 1
ATOM 655 C CA . ILE A 1 83 ? -0.310 5.643 5.821 1.00 81.12 83 ILE A CA 1
ATOM 656 C C . ILE A 1 83 ? -0.804 4.875 7.054 1.00 81.12 83 ILE A C 1
ATOM 658 O O . ILE A 1 83 ? -1.536 5.429 7.865 1.00 81.12 83 ILE A O 1
ATOM 662 N N . ILE A 1 84 ? -0.405 3.608 7.193 1.00 80.56 84 ILE A N 1
ATOM 663 C CA . ILE A 1 84 ? -0.824 2.736 8.304 1.00 80.56 84 ILE A CA 1
ATOM 664 C C . ILE A 1 84 ? 0.040 2.965 9.559 1.00 80.56 84 ILE A C 1
ATOM 666 O O . ILE A 1 84 ? -0.316 2.532 10.653 1.00 80.56 84 ILE A O 1
ATOM 670 N N . LEU A 1 85 ? 1.199 3.618 9.428 1.00 84.50 85 LEU A N 1
ATOM 671 C CA . LEU A 1 85 ? 2.129 3.785 10.538 1.00 84.50 85 LEU A CA 1
ATOM 672 C C . LEU A 1 85 ? 1.571 4.751 11.586 1.00 84.50 85 LEU A C 1
ATOM 674 O O . LEU A 1 85 ? 1.375 5.934 11.317 1.00 84.50 85 LEU A O 1
ATOM 678 N N . ASP A 1 86 ? 1.450 4.269 12.820 1.00 81.62 86 ASP A N 1
ATOM 679 C CA . ASP A 1 86 ? 1.225 5.134 13.973 1.00 81.62 86 ASP A CA 1
ATOM 680 C C . ASP A 1 86 ? 2.504 5.924 14.295 1.00 81.62 86 ASP A C 1
ATOM 682 O O . ASP A 1 86 ? 3.438 5.440 14.947 1.00 81.62 86 ASP A O 1
ATOM 686 N N . THR A 1 87 ? 2.546 7.172 13.833 1.00 78.12 87 THR A N 1
ATOM 687 C CA . THR A 1 87 ? 3.676 8.080 14.049 1.00 78.12 87 THR A CA 1
ATOM 688 C C . THR A 1 87 ? 3.879 8.456 15.516 1.00 78.12 87 THR A C 1
ATOM 690 O O . THR A 1 87 ? 4.974 8.890 15.866 1.00 78.12 87 THR A O 1
ATOM 693 N N . ALA A 1 88 ? 2.865 8.300 16.374 1.00 78.31 88 ALA A N 1
ATOM 694 C CA . ALA A 1 88 ? 2.980 8.594 17.802 1.00 78.31 88 ALA A CA 1
ATOM 695 C C . ALA A 1 88 ? 3.743 7.493 18.555 1.00 78.31 88 ALA A C 1
ATOM 697 O O . ALA A 1 88 ? 4.413 7.774 19.549 1.00 78.31 88 ALA A O 1
ATOM 698 N N . ARG A 1 89 ? 3.667 6.246 18.072 1.00 81.88 89 ARG A N 1
ATOM 699 C CA . ARG A 1 89 ? 4.394 5.090 18.631 1.00 81.88 89 ARG A CA 1
ATOM 700 C C . ARG A 1 89 ? 5.6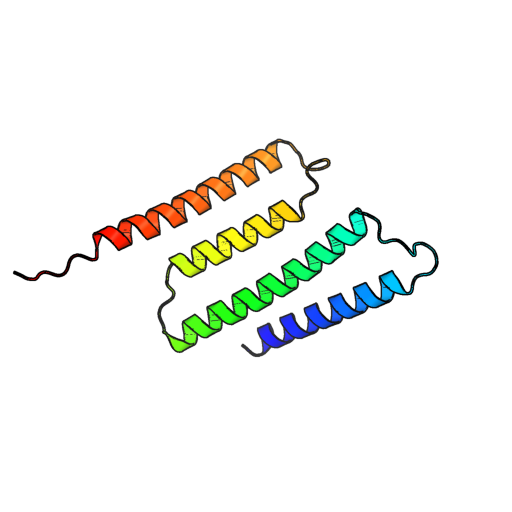94 4.775 17.888 1.00 81.88 89 ARG A C 1
ATOM 702 O O . ARG A 1 89 ? 6.553 4.072 18.421 1.00 81.88 89 ARG A O 1
ATOM 709 N N . ALA A 1 90 ? 5.860 5.273 16.664 1.00 85.56 90 ALA A N 1
ATOM 710 C CA . ALA A 1 90 ? 7.056 5.041 15.867 1.00 85.56 90 ALA A CA 1
ATOM 711 C C . ALA A 1 90 ? 8.284 5.778 16.434 1.00 85.56 90 ALA A C 1
ATOM 713 O O . ALA A 1 90 ? 8.254 6.974 16.711 1.00 85.56 90 ALA A O 1
ATOM 714 N N . GLY A 1 91 ? 9.413 5.072 16.546 1.00 92.12 91 GLY A N 1
ATOM 715 C CA . GLY A 1 91 ? 10.683 5.690 16.925 1.00 92.12 91 GLY A CA 1
ATOM 716 C C . GLY A 1 91 ? 11.169 6.691 15.870 1.00 92.12 91 GLY A C 1
ATOM 717 O O . GLY A 1 91 ? 11.054 6.441 14.669 1.00 92.12 91 GLY A O 1
ATOM 718 N N . GLY A 1 92 ? 11.782 7.798 16.303 1.00 90.81 92 GLY A N 1
ATOM 719 C CA . GLY A 1 92 ? 12.270 8.849 15.395 1.00 90.81 92 GLY A CA 1
ATOM 720 C C . GLY A 1 92 ? 13.226 8.338 14.308 1.00 90.81 92 GLY A C 1
ATOM 721 O O . GLY A 1 92 ? 13.156 8.781 13.164 1.00 90.81 92 GLY A O 1
ATOM 722 N N . LEU A 1 93 ? 14.058 7.337 14.622 1.00 93.62 93 LEU A N 1
ATOM 723 C CA . LEU A 1 93 ? 14.941 6.696 13.641 1.00 93.62 93 LEU A CA 1
ATOM 724 C C . LEU A 1 93 ? 14.157 5.957 12.542 1.00 93.62 93 LEU A C 1
ATOM 726 O O . LEU A 1 93 ? 14.541 6.012 11.376 1.00 93.62 93 LEU A O 1
ATOM 730 N N . THR A 1 94 ? 13.040 5.314 12.891 1.00 90.31 94 THR A N 1
ATOM 731 C CA . THR A 1 94 ? 12.154 4.637 11.933 1.00 90.31 94 THR A CA 1
ATOM 732 C C . THR A 1 94 ? 11.531 5.641 10.971 1.00 90.31 94 THR A C 1
ATOM 734 O O . THR A 1 94 ? 11.513 5.397 9.767 1.00 90.31 94 THR A O 1
ATOM 737 N N . LEU A 1 95 ? 11.082 6.795 11.477 1.00 91.25 95 LEU A N 1
ATOM 738 C CA . LEU A 1 95 ? 10.505 7.863 10.654 1.00 91.25 95 LEU A CA 1
ATOM 739 C C . LEU A 1 95 ? 11.533 8.447 9.674 1.00 91.25 95 LEU A C 1
ATOM 741 O O . LEU A 1 95 ? 11.232 8.613 8.491 1.00 91.25 95 LEU A O 1
ATOM 745 N N . ILE A 1 96 ? 12.765 8.691 10.132 1.00 93.94 96 ILE A N 1
ATOM 746 C CA . ILE A 1 96 ? 13.862 9.166 9.273 1.00 93.94 96 ILE A CA 1
ATOM 747 C C . ILE A 1 96 ? 14.225 8.114 8.215 1.00 93.94 96 ILE A C 1
ATOM 749 O O . ILE A 1 96 ? 14.402 8.456 7.046 1.00 93.94 96 ILE A O 1
ATOM 753 N N . GLY A 1 97 ? 14.296 6.834 8.594 1.00 92.50 97 GLY A N 1
ATOM 754 C CA . GLY A 1 97 ? 14.549 5.739 7.654 1.00 92.50 97 GLY A CA 1
ATOM 755 C C . GLY A 1 97 ? 13.470 5.626 6.573 1.00 92.50 97 GLY A C 1
ATOM 756 O O . GLY A 1 97 ? 13.787 5.451 5.397 1.00 92.50 97 GLY A O 1
ATOM 757 N N . LEU A 1 98 ? 12.200 5.799 6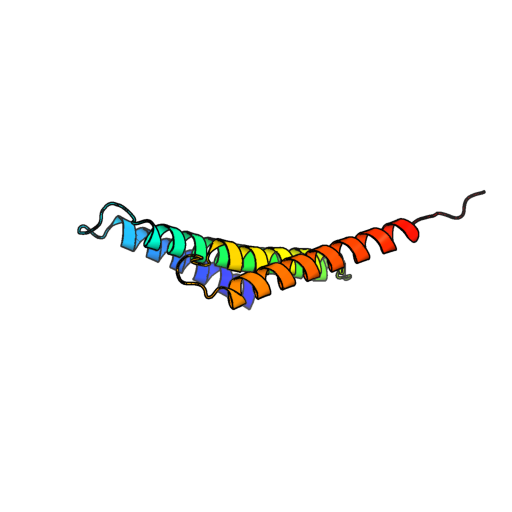.951 1.00 92.56 98 LEU A N 1
ATOM 758 C CA . LEU A 1 98 ? 11.062 5.788 6.031 1.00 92.56 98 LEU A CA 1
ATOM 759 C C . LEU A 1 98 ? 11.108 6.975 5.056 1.00 92.56 98 LEU A C 1
ATOM 761 O O . LEU A 1 98 ? 10.909 6.792 3.855 1.00 92.56 98 LEU A O 1
ATOM 765 N N . ALA A 1 99 ? 11.439 8.172 5.550 1.00 91.38 99 ALA A N 1
ATOM 766 C CA . ALA A 1 99 ? 11.640 9.354 4.715 1.00 91.38 99 ALA A CA 1
ATOM 767 C C . ALA A 1 99 ? 12.800 9.158 3.724 1.00 91.38 99 ALA A C 1
ATOM 769 O O . ALA A 1 99 ? 12.659 9.462 2.539 1.00 91.38 99 ALA A O 1
ATOM 770 N N . GLY A 1 100 ? 13.921 8.586 4.177 1.00 95.75 100 GLY A N 1
ATOM 771 C CA . GLY A 1 100 ? 15.056 8.247 3.317 1.00 95.75 100 GLY A CA 1
ATOM 772 C C . GLY A 1 100 ? 14.691 7.241 2.222 1.00 95.75 100 GLY A C 1
ATOM 773 O O . GLY A 1 100 ? 15.056 7.436 1.063 1.00 95.75 100 GLY A O 1
ATOM 774 N N . LEU A 1 101 ? 13.918 6.205 2.559 1.00 94.44 101 LEU A N 1
ATOM 775 C CA . LEU A 1 101 ? 13.440 5.211 1.595 1.00 94.44 101 LEU A CA 1
ATOM 776 C C . LEU A 1 101 ? 12.511 5.832 0.540 1.00 94.44 101 LEU A C 1
ATOM 778 O O . LEU A 1 101 ? 12.679 5.571 -0.652 1.00 94.44 101 LEU A O 1
ATOM 782 N N . LEU A 1 102 ? 11.566 6.679 0.963 1.00 93.75 102 LEU A N 1
ATOM 783 C CA . LEU A 1 102 ? 10.678 7.409 0.052 1.00 93.75 102 LEU A CA 1
ATOM 784 C C . LEU A 1 102 ? 11.469 8.310 -0.904 1.00 93.75 102 LEU A C 1
ATOM 786 O O . LEU A 1 102 ? 11.218 8.290 -2.109 1.00 93.75 102 LEU A O 1
ATOM 790 N N . LEU A 1 103 ? 12.453 9.054 -0.390 1.00 95.12 103 LEU A N 1
ATOM 791 C CA . LEU A 1 103 ? 13.315 9.910 -1.208 1.00 95.12 103 LEU A CA 1
ATOM 792 C C . LEU A 1 103 ? 14.148 9.099 -2.205 1.00 95.12 103 LEU A C 1
ATOM 794 O O . LEU A 1 103 ? 14.260 9.497 -3.364 1.00 95.12 103 LEU A O 1
ATOM 798 N N . ALA A 1 104 ? 14.693 7.953 -1.792 1.00 95.25 104 ALA A N 1
ATOM 799 C CA . ALA A 1 104 ? 15.464 7.080 -2.673 1.00 95.25 104 ALA A CA 1
ATOM 800 C C . ALA A 1 104 ? 14.609 6.521 -3.825 1.00 95.25 104 ALA A C 1
ATOM 802 O O . ALA A 1 104 ? 15.034 6.558 -4.981 1.00 95.25 104 ALA A O 1
ATOM 803 N N . LEU A 1 105 ? 13.387 6.061 -3.534 1.00 93.69 105 LEU A N 1
ATOM 804 C CA . LEU A 1 105 ? 12.456 5.565 -4.555 1.00 93.69 105 LEU A CA 1
ATOM 805 C C . LEU A 1 105 ? 11.988 6.682 -5.495 1.00 93.69 105 LEU A C 1
ATOM 807 O O . LEU A 1 105 ? 11.975 6.499 -6.714 1.00 93.69 105 LEU A O 1
ATOM 811 N N . ALA A 1 106 ? 11.670 7.859 -4.951 1.00 92.06 106 ALA A N 1
ATOM 812 C CA . ALA A 1 106 ? 11.312 9.026 -5.7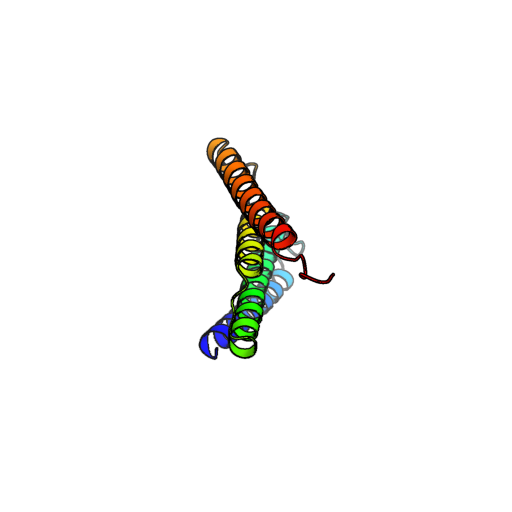50 1.00 92.06 106 ALA A CA 1
ATOM 813 C C . ALA A 1 106 ? 12.462 9.432 -6.687 1.00 92.06 106 ALA A C 1
ATOM 815 O O . ALA A 1 106 ? 12.243 9.604 -7.889 1.00 92.06 106 ALA A O 1
ATOM 816 N N . ALA A 1 107 ? 13.695 9.498 -6.179 1.00 94.88 107 ALA A N 1
ATOM 817 C CA . ALA A 1 107 ? 14.876 9.809 -6.979 1.00 94.88 107 ALA A CA 1
ATOM 818 C C . ALA A 1 107 ? 15.129 8.764 -8.080 1.00 94.88 107 ALA A C 1
ATOM 820 O O . ALA A 1 107 ? 15.380 9.139 -9.227 1.00 94.88 107 ALA A O 1
ATOM 821 N N . ALA A 1 108 ? 15.002 7.469 -7.771 1.00 92.75 108 ALA A N 1
ATOM 822 C CA . ALA A 1 108 ? 15.133 6.395 -8.755 1.00 92.75 108 ALA A CA 1
ATOM 823 C C . ALA A 1 108 ? 14.070 6.501 -9.864 1.00 92.75 108 ALA A C 1
ATOM 825 O O . ALA A 1 108 ? 14.402 6.417 -11.049 1.00 92.75 108 ALA A O 1
ATOM 826 N N . SER A 1 109 ? 12.811 6.767 -9.500 1.00 89.75 109 SER A N 1
ATOM 827 C CA . SER A 1 109 ? 11.724 6.959 -10.471 1.00 89.75 109 SER A CA 1
ATOM 828 C C . SER A 1 109 ? 11.968 8.164 -11.390 1.00 89.75 109 SER A C 1
ATOM 830 O O . SER A 1 109 ? 11.783 8.080 -12.607 1.00 89.75 109 SER A O 1
ATOM 832 N N . TRP A 1 110 ? 12.473 9.271 -10.838 1.00 90.69 110 TRP A N 1
ATOM 833 C CA . TRP A 1 110 ? 12.812 10.468 -11.601 1.00 90.69 110 TRP A CA 1
ATOM 834 C C . TRP A 1 110 ? 14.002 10.237 -12.542 1.00 90.69 110 TRP A C 1
ATOM 836 O O . TRP A 1 110 ? 13.956 10.634 -13.711 1.00 90.69 110 TRP A O 1
ATOM 846 N N . ALA A 1 111 ? 15.045 9.545 -12.078 1.00 90.69 111 ALA A N 1
ATOM 847 C CA . ALA A 1 111 ? 16.213 9.206 -12.889 1.00 90.69 111 ALA A CA 1
ATOM 848 C C . ALA A 1 111 ? 15.837 8.323 -14.094 1.00 90.69 111 ALA A C 1
ATOM 850 O O . ALA A 1 111 ? 16.209 8.623 -15.229 1.00 90.69 111 ALA A O 1
ATOM 851 N N . VAL A 1 112 ? 15.026 7.281 -13.887 1.00 88.81 112 VAL A N 1
ATOM 852 C CA . VAL A 1 112 ? 14.569 6.403 -14.980 1.00 88.81 112 VAL A CA 1
ATOM 853 C C . VAL A 1 112 ? 13.734 7.178 -16.007 1.00 88.81 112 VAL A C 1
ATOM 855 O O . VAL A 1 112 ? 13.942 7.034 -17.217 1.00 88.81 112 VAL A O 1
ATOM 858 N N . ARG A 1 113 ? 12.834 8.058 -15.547 1.00 85.62 113 ARG A N 1
ATOM 859 C CA . ARG A 1 113 ? 12.015 8.909 -16.429 1.00 85.62 113 ARG A CA 1
ATOM 860 C C . ARG A 1 113 ? 12.857 9.901 -17.237 1.00 85.62 113 ARG A C 1
ATOM 862 O O . ARG A 1 113 ? 12.571 10.133 -18.411 1.00 85.62 113 ARG A O 1
ATOM 869 N N . THR A 1 114 ? 13.896 10.486 -16.641 1.00 85.88 114 THR A N 1
ATOM 870 C CA . THR A 1 114 ? 14.761 11.470 -17.320 1.00 85.88 114 THR A CA 1
ATOM 871 C C . THR A 1 114 ? 15.691 10.834 -18.351 1.00 85.88 114 THR A C 1
ATOM 873 O O . THR A 1 114 ? 15.829 11.386 -19.445 1.00 85.88 114 THR A O 1
ATOM 876 N N . VAL A 1 115 ? 16.275 9.665 -18.065 1.00 84.50 115 VAL A N 1
ATOM 877 C CA . VAL A 1 115 ? 17.125 8.931 -19.023 1.00 84.50 115 VAL A CA 1
ATOM 878 C C . VAL A 1 115 ? 16.334 8.549 -20.273 1.00 84.50 115 VAL A C 1
ATOM 880 O O . VAL A 1 115 ? 16.803 8.764 -21.390 1.00 84.50 115 VAL A O 1
ATOM 883 N N . ARG A 1 116 ? 15.094 8.073 -20.112 1.00 76.50 116 ARG A N 1
ATOM 884 C CA . ARG A 1 116 ? 14.260 7.683 -21.256 1.00 76.50 116 ARG A CA 1
ATOM 885 C C . ARG A 1 116 ? 13.853 8.867 -22.136 1.00 76.50 116 ARG A C 1
ATOM 887 O O . ARG A 1 116 ? 13.847 8.733 -23.354 1.00 76.50 116 ARG A O 1
ATOM 894 N N . ARG A 1 117 ? 13.593 10.045 -21.549 1.00 73.25 117 ARG A N 1
ATOM 895 C CA . ARG A 1 117 ? 13.316 11.280 -22.314 1.00 73.25 117 ARG A CA 1
ATOM 896 C C . ARG A 1 117 ? 14.483 11.705 -23.212 1.00 73.25 117 ARG A C 1
ATOM 898 O O . ARG A 1 117 ? 14.245 12.344 -24.227 1.00 73.25 117 ARG A O 1
ATOM 905 N N . ARG A 1 118 ? 15.726 11.358 -22.856 1.00 70.88 118 ARG A N 1
ATOM 906 C CA . ARG A 1 118 ? 16.923 11.674 -23.657 1.00 70.88 118 ARG A CA 1
ATOM 907 C C . ARG A 1 118 ? 17.199 10.673 -24.784 1.00 70.88 118 ARG A C 1
ATOM 909 O O . ARG A 1 118 ? 17.907 11.025 -25.714 1.00 70.88 118 ARG A O 1
ATOM 916 N N . GLY A 1 119 ? 16.645 9.461 -24.719 1.00 61.47 119 GLY A N 1
ATOM 917 C CA . GLY A 1 119 ? 16.794 8.433 -25.759 1.00 61.47 119 GLY A CA 1
ATOM 918 C C . GLY A 1 119 ? 15.757 8.501 -26.888 1.00 61.47 119 GLY A C 1
ATOM 919 O O . GLY A 1 119 ? 15.730 7.611 -27.727 1.00 61.47 119 GLY A O 1
ATOM 920 N N . GLY A 1 120 ? 14.882 9.513 -26.890 1.00 54.53 120 GLY A N 1
ATOM 921 C CA . GLY A 1 120 ? 13.767 9.664 -27.830 1.00 54.53 120 GLY A CA 1
ATOM 922 C C . GLY A 1 120 ? 13.963 10.752 -28.887 1.00 54.53 120 GLY A C 1
ATOM 923 O O . GLY A 1 120 ? 13.007 11.469 -29.167 1.00 54.53 120 GLY A O 1
ATOM 924 N N . SER A 1 121 ? 15.166 10.902 -29.448 1.00 55.12 121 SER A N 1
ATOM 925 C CA . SER A 1 121 ? 15.382 11.726 -30.647 1.00 55.12 121 SER A CA 1
ATOM 926 C C . SER A 1 121 ? 15.347 10.830 -31.890 1.00 55.12 121 SER A C 1
ATOM 928 O O . SER A 1 121 ? 16.244 10.002 -32.038 1.00 55.12 121 SER A O 1
ATOM 930 N N . PRO A 1 122 ? 14.341 10.952 -32.776 1.00 58.53 122 PRO A N 1
ATOM 931 C CA . PRO A 1 122 ? 14.400 10.369 -34.107 1.00 58.53 122 PRO A CA 1
ATOM 932 C C . PRO A 1 122 ? 15.445 11.129 -34.925 1.00 58.53 122 PRO A C 1
ATOM 934 O O . PRO A 1 122 ? 15.335 12.345 -35.096 1.00 58.53 122 PRO A O 1
ATOM 937 N N . ASP A 1 123 ? 16.433 10.403 -35.438 1.00 61.50 123 ASP A N 1
ATOM 938 C CA . ASP A 1 123 ? 17.169 10.822 -36.625 1.00 61.50 123 ASP A CA 1
ATOM 939 C C . ASP A 1 123 ? 16.157 11.082 -37.748 1.00 61.50 123 ASP A C 1
ATOM 941 O O . ASP A 1 123 ? 15.321 10.232 -38.067 1.00 61.50 123 ASP A O 1
ATOM 945 N N . GLY A 1 124 ? 16.193 12.289 -38.305 1.00 59.69 124 GLY A N 1
ATOM 946 C CA . GLY A 1 124 ? 15.217 12.736 -39.287 1.00 59.69 124 GLY A CA 1
ATOM 947 C C . GLY A 1 124 ? 15.473 14.155 -39.778 1.00 59.69 124 GLY A C 1
ATOM 948 O O . GLY A 1 124 ? 14.602 15.008 -39.632 1.00 59.69 124 GLY A O 1
ATOM 949 N N . GLN A 1 125 ? 16.659 14.386 -40.344 1.00 43.53 125 GLN A N 1
ATOM 950 C CA . GLN A 1 125 ? 16.876 15.243 -41.516 1.00 43.53 125 GLN A CA 1
ATOM 951 C C . GLN A 1 125 ? 17.916 14.572 -42.411 1.00 43.53 125 GLN A C 1
ATOM 953 O O . GLN A 1 125 ? 18.929 14.095 -41.853 1.00 43.53 125 GLN A O 1
#

pLDDT: mean 83.66, std 10.27, range [43.53, 95.81]

Radius of gyration: 19.74 Å; chains: 1; bounding box: 40×34×64 Å

Sequence (125 aa):
MGLLVVVITVATLELVWLLFKDITTPAELLLNVEQMFELFGFFLMVLIAMELLATLRSYLYERVVHVEVVLEVALIAVAQKVIILDTARAGGLTLIGLAGLLLALAAASWAVRTVRRRGGSPDGQ

Secondary structure (DSSP, 8-state):
-HHHHHHHHHHHHHHHHHHHHHHH-TT--S--HHHHHHHHHHHHHHHHHHHHHHHHHHHHHHS---HHHHHHHHHHHHHHHHHH--TTTS-HHHHHHHHHHHHHHHHHHHHHHHHHHHT------

Foldseek 3Di:
DVVLVVVLVVLVVVLVVLVVVQCPDPPPVDQDPLNVLVSLLSVLVSVLSVLVVVQVVCCVVVVDRDVLSVLVSVLSVLVSVVSSDPPVPDDPVRVVVSVVVNVVSVVVNVVSVVVVVVVPDDPDD